Protein AF-A0A352SGY5-F1 (afdb_monomer_lite)

Foldseek 3Di:
DVVVVVVVVVVVVVVVPPPPPPPVPPPQWDKDWDWDCAPNDIDIDIATHPCGVVVNVVVRVVRNVCRQQPPCPDCNHVNNVVVVD

Secondary structure (DSSP, 8-state):
-HHHHHHHHHHHHTTS--------------EEEEEEEETTEEEEEEEESTTHHHHHHHHHHHHHHHHHHH-TT-TTSHHHHHHT-

Radius of gyration: 30.3 Å; chains: 1; bounding box: 63×15×88 Å

Structure (mmCIF, N/CA/C/O backbone):
data_AF-A0A352SGY5-F1
#
_entry.id   AF-A0A352SGY5-F1
#
loop_
_atom_site.group_PDB
_atom_site.id
_atom_site.type_symbol
_atom_site.label_atom_id
_atom_site.label_alt_id
_atom_site.label_comp_id
_atom_site.lab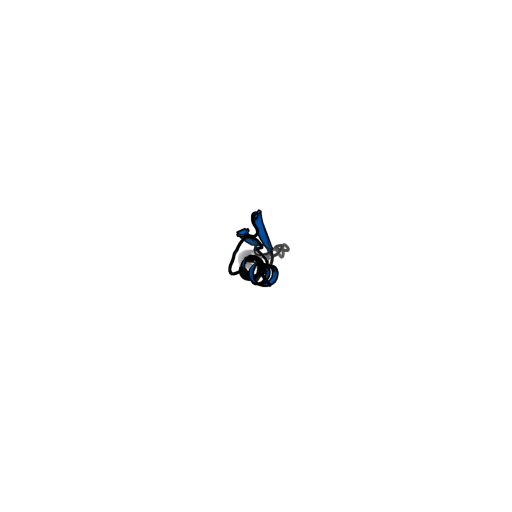el_asym_id
_atom_site.label_entity_id
_atom_site.label_seq_id
_atom_site.pdbx_PDB_ins_code
_atom_site.Cartn_x
_atom_site.Cartn_y
_atom_site.Cartn_z
_atom_site.occupancy
_atom_site.B_iso_or_equiv
_atom_site.auth_seq_id
_atom_site.auth_comp_id
_atom_site.auth_asym_id
_atom_site.auth_atom_id
_atom_site.pdbx_PDB_model_num
ATOM 1 N N . MET A 1 1 ? -47.693 -6.420 62.349 1.00 52.56 1 MET A N 1
ATOM 2 C CA . MET A 1 1 ? -47.973 -7.181 61.110 1.00 52.56 1 MET A CA 1
ATOM 3 C C . MET A 1 1 ? -48.260 -6.268 59.919 1.00 52.56 1 MET A C 1
ATOM 5 O O . MET A 1 1 ? -47.517 -6.324 58.957 1.00 52.56 1 MET A O 1
ATOM 9 N N . LYS A 1 2 ? -49.243 -5.354 59.972 1.00 53.91 2 LYS A N 1
ATOM 10 C CA . LYS A 1 2 ? -49.538 -4.445 58.837 1.00 53.91 2 LYS A CA 1
ATOM 11 C C . LYS A 1 2 ? -48.373 -3.499 58.474 1.00 53.91 2 LYS A C 1
ATOM 13 O O . LYS A 1 2 ? -48.060 -3.330 57.305 1.00 53.91 2 LYS A O 1
ATOM 18 N N . LYS A 1 3 ? -47.676 -2.950 59.480 1.00 56.09 3 LYS A N 1
ATOM 19 C CA . LYS A 1 3 ? -46.518 -2.049 59.291 1.00 56.09 3 LYS A CA 1
ATOM 20 C C . LYS A 1 3 ? -45.257 -2.771 58.786 1.00 56.09 3 LYS A C 1
ATOM 22 O O . LYS A 1 3 ? -44.509 -2.207 58.003 1.00 56.09 3 LYS A O 1
ATOM 27 N N . THR A 1 4 ? -45.053 -4.027 59.190 1.00 62.25 4 THR A N 1
ATOM 28 C CA . THR A 1 4 ? -43.915 -4.855 58.750 1.00 62.25 4 THR A CA 1
ATOM 29 C C . THR A 1 4 ? -44.094 -5.366 57.318 1.00 62.25 4 THR A C 1
ATOM 31 O O . THR A 1 4 ? -43.119 -5.458 56.587 1.00 62.25 4 THR A O 1
ATOM 34 N N . VAL A 1 5 ? -45.336 -5.618 56.885 1.00 67.69 5 VAL A N 1
ATOM 35 C CA .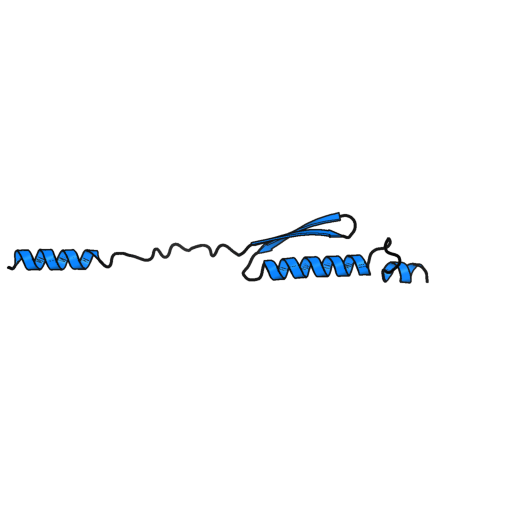 VAL A 1 5 ? -45.656 -5.991 55.492 1.00 67.69 5 VAL A CA 1
ATOM 36 C C . VAL A 1 5 ? -45.433 -4.818 54.528 1.00 67.69 5 VAL A C 1
ATOM 38 O O . VAL A 1 5 ? -44.897 -5.019 53.445 1.00 67.69 5 VAL A O 1
ATOM 41 N N . ILE A 1 6 ? -45.759 -3.586 54.936 1.00 67.62 6 ILE A N 1
ATOM 42 C CA . ILE A 1 6 ? -45.532 -2.374 54.125 1.00 67.62 6 ILE A CA 1
ATOM 43 C C . ILE A 1 6 ? -44.034 -2.094 53.929 1.00 67.62 6 ILE A C 1
ATOM 45 O O . ILE A 1 6 ? -43.613 -1.768 52.822 1.00 67.62 6 ILE A O 1
ATOM 49 N N . PHE A 1 7 ? -43.217 -2.276 54.972 1.00 63.34 7 PHE A N 1
ATOM 50 C CA . PHE A 1 7 ? -41.760 -2.120 54.870 1.00 63.34 7 PHE A CA 1
ATOM 51 C C . PHE A 1 7 ? -41.108 -3.171 53.958 1.00 63.34 7 PHE A C 1
ATOM 53 O O . PHE A 1 7 ? -40.175 -2.849 53.228 1.00 63.34 7 PHE A O 1
ATOM 60 N N . LEU A 1 8 ? -41.624 -4.405 53.951 1.00 69.00 8 LEU A N 1
ATOM 61 C CA . LEU A 1 8 ? -41.131 -5.474 53.078 1.00 69.00 8 LEU A CA 1
ATOM 62 C C . LEU A 1 8 ? -41.500 -5.230 51.603 1.00 69.00 8 LEU A C 1
ATOM 64 O O . LEU A 1 8 ? -40.693 -5.478 50.712 1.00 69.00 8 LEU A O 1
ATOM 68 N N . LEU A 1 9 ? -42.698 -4.692 51.350 1.00 66.75 9 LEU A N 1
ATOM 69 C CA . LEU A 1 9 ? -43.168 -4.363 50.003 1.00 66.75 9 LEU A CA 1
ATOM 70 C C . LEU A 1 9 ? -42.373 -3.195 49.391 1.00 66.75 9 LEU A C 1
ATOM 72 O O . LEU A 1 9 ? -42.039 -3.227 48.212 1.00 66.75 9 LEU A O 1
ATOM 76 N N . LEU A 1 10 ? -42.013 -2.194 50.202 1.00 65.25 10 LEU A N 1
ATOM 77 C CA . LEU A 1 10 ? -41.223 -1.040 49.764 1.00 65.25 10 LEU A CA 1
ATOM 78 C C . LEU A 1 10 ? -39.758 -1.410 49.468 1.00 65.25 10 LEU A C 1
ATOM 80 O O . LEU A 1 10 ? -39.166 -0.875 48.536 1.00 65.25 10 LEU A O 1
ATOM 84 N N . ALA A 1 11 ? -39.196 -2.369 50.210 1.00 63.66 11 ALA A N 1
ATOM 85 C CA . ALA A 1 11 ? -37.854 -2.895 49.961 1.00 63.66 11 ALA A CA 1
ATOM 86 C C . ALA A 1 11 ? -37.766 -3.716 48.658 1.00 63.66 11 ALA A C 1
ATOM 88 O O . ALA A 1 11 ? -36.740 -3.671 47.981 1.00 63.66 11 ALA A O 1
ATOM 89 N N . LEU A 1 12 ? -38.842 -4.414 48.269 1.00 60.47 12 LEU A N 1
ATOM 90 C CA . LEU A 1 12 ? -38.902 -5.144 46.996 1.00 60.47 12 LEU A CA 1
ATOM 91 C C . LEU A 1 12 ? -38.987 -4.214 45.773 1.00 60.47 12 LEU A C 1
ATOM 93 O O . LEU A 1 12 ? -38.443 -4.549 44.724 1.00 60.47 12 LEU A O 1
ATOM 97 N N . LEU A 1 13 ? -39.620 -3.042 45.896 1.00 59.94 13 LEU A N 1
ATOM 98 C CA . LEU A 1 13 ? -39.699 -2.066 44.799 1.00 59.94 13 LEU A CA 1
ATOM 99 C C . LEU A 1 13 ? -38.364 -1.356 44.508 1.00 59.94 13 LEU A C 1
ATOM 101 O O . LEU A 1 13 ? -38.179 -0.850 43.403 1.00 59.94 13 LEU A O 1
ATOM 105 N N . CYS A 1 14 ? -37.414 -1.357 45.447 1.00 60.06 14 CYS A N 1
ATOM 106 C CA . CYS A 1 14 ? -36.089 -0.756 45.254 1.00 60.06 14 CYS A CA 1
ATOM 107 C C . CYS A 1 14 ? -35.111 -1.631 44.442 1.00 60.06 14 CYS A C 1
ATOM 109 O O . CYS A 1 14 ? -34.028 -1.161 44.103 1.00 60.06 14 CYS A O 1
ATOM 111 N N . LEU A 1 15 ? -35.464 -2.881 44.112 1.00 57.75 15 LEU A N 1
ATOM 112 C CA . LEU A 1 15 ? -34.571 -3.831 43.423 1.00 57.75 15 LEU A CA 1
ATOM 113 C C . LEU A 1 15 ? -34.760 -3.892 41.895 1.00 57.75 15 LEU A C 1
ATOM 115 O O . LEU A 1 15 ? -33.969 -4.539 41.217 1.00 57.75 15 LEU A O 1
ATOM 119 N N . CYS A 1 16 ? -35.740 -3.181 41.327 1.00 57.59 16 CYS A N 1
ATOM 120 C CA . CYS A 1 16 ? -35.952 -3.103 39.869 1.00 57.59 16 CYS A CA 1
ATOM 121 C C . CYS A 1 16 ? -35.334 -1.845 39.227 1.00 57.59 16 CYS A C 1
ATOM 123 O O . CYS A 1 16 ? -35.662 -1.486 38.099 1.00 57.59 16 CYS A O 1
ATOM 125 N N . GLY A 1 17 ? -34.445 -1.160 39.948 1.00 55.25 17 GLY A N 1
ATOM 126 C CA . GLY A 1 17 ? -33.860 0.122 39.560 1.00 55.25 17 GLY A CA 1
ATOM 127 C C . GLY A 1 17 ? -32.493 0.057 38.877 1.00 55.25 17 GLY A C 1
ATOM 128 O O . GLY A 1 17 ? -31.772 1.045 38.933 1.00 55.25 17 GLY A O 1
ATOM 129 N N . CYS A 1 18 ? -32.104 -1.047 38.233 1.00 58.16 18 CYS A N 1
ATOM 130 C CA . CYS A 1 18 ? -31.057 -0.994 37.204 1.00 58.16 18 CYS A CA 1
ATOM 131 C C . CYS A 1 18 ? -31.733 -0.694 35.867 1.00 58.16 18 CYS A C 1
ATOM 133 O O . CYS A 1 18 ? -31.899 -1.564 35.018 1.00 58.16 18 CYS A O 1
ATOM 135 N N . GLY A 1 19 ? -32.166 0.559 35.712 1.00 53.25 19 GLY A N 1
ATOM 136 C CA . GLY A 1 19 ? -32.443 1.105 34.395 1.00 53.25 19 GLY A CA 1
ATOM 137 C C . GLY A 1 19 ? -31.150 1.036 33.600 1.00 53.25 19 GLY A C 1
ATOM 138 O O . GLY A 1 19 ? -30.190 1.742 33.906 1.00 53.25 19 GLY A O 1
ATOM 139 N N . GLU A 1 20 ? -31.112 0.146 32.616 1.00 51.91 20 GLU A N 1
ATOM 140 C CA . GLU A 1 20 ? -30.130 0.185 31.550 1.00 51.91 20 GLU A CA 1
ATOM 141 C C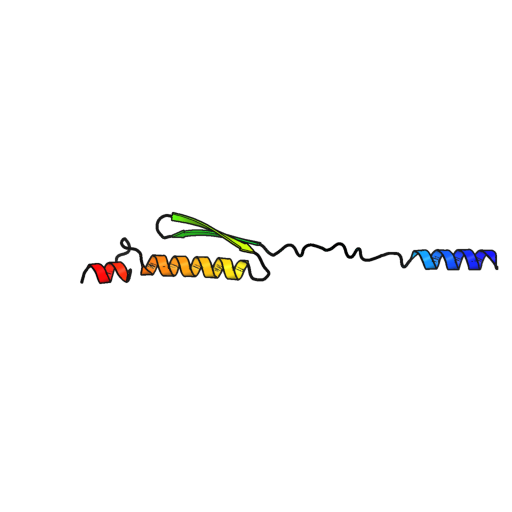 . GLU A 1 20 ? -30.247 1.581 30.941 1.00 51.91 20 GLU A C 1
ATOM 143 O O . GLU A 1 20 ? -31.228 1.906 30.271 1.00 51.91 20 GLU A O 1
ATOM 148 N N . GLN A 1 21 ? -29.303 2.463 31.287 1.00 51.19 21 GLN A N 1
ATOM 149 C CA . GLN A 1 21 ? -29.155 3.729 30.599 1.00 51.19 21 GLN A CA 1
ATOM 150 C C . GLN A 1 21 ? -28.929 3.353 29.141 1.00 51.19 21 GLN A C 1
ATOM 152 O O . GLN A 1 21 ? -27.813 3.027 28.736 1.00 51.19 21 GLN A O 1
ATOM 157 N N . SER A 1 22 ? -29.989 3.445 28.343 1.00 50.00 22 SER A N 1
ATOM 158 C CA . SER A 1 22 ? -29.927 3.617 26.902 1.00 50.00 22 SER A CA 1
ATOM 159 C C . SER A 1 22 ? -29.321 4.994 26.610 1.00 50.00 22 SER A C 1
ATOM 161 O O . SER A 1 22 ? -29.892 5.817 25.898 1.00 50.00 22 SER A O 1
ATOM 163 N N . GLY A 1 23 ? -28.164 5.282 27.211 1.00 45.66 23 GLY A N 1
ATOM 164 C CA . GLY A 1 23 ? -27.210 6.184 26.628 1.00 45.66 23 GLY A CA 1
ATOM 165 C C . GLY A 1 23 ? -26.900 5.561 25.286 1.00 45.66 23 GLY A C 1
ATOM 166 O O . GLY A 1 23 ? -26.511 4.394 25.211 1.00 45.66 23 GLY A O 1
ATOM 167 N N . GLN A 1 24 ? -27.165 6.313 24.230 1.00 49.53 24 GLN A N 1
ATOM 168 C CA . GLN A 1 24 ? -26.610 6.053 22.921 1.00 49.53 24 GLN A CA 1
ATOM 169 C C . GLN A 1 24 ? -25.098 5.901 23.121 1.00 49.53 24 GLN A C 1
ATOM 171 O O . GLN A 1 24 ? -24.360 6.879 23.134 1.00 49.53 24 GLN A O 1
ATOM 176 N N . LYS A 1 25 ? -24.626 4.673 23.365 1.00 51.50 25 LYS A N 1
ATOM 177 C CA . LYS A 1 25 ? -23.234 4.330 23.142 1.00 51.50 25 LYS A CA 1
ATOM 178 C C . LYS A 1 25 ? -23.094 4.556 21.654 1.00 51.50 25 LYS A C 1
ATOM 180 O O . LYS A 1 25 ? -23.558 3.724 20.873 1.00 51.50 25 LYS A O 1
ATOM 185 N N . GLU A 1 26 ? -22.541 5.702 21.263 1.00 58.31 26 GLU A N 1
ATOM 186 C CA . GLU A 1 26 ? -21.914 5.818 19.959 1.00 58.31 26 GLU A CA 1
ATOM 187 C C . GLU A 1 26 ? -21.098 4.538 19.814 1.00 58.31 26 GLU A C 1
ATOM 189 O O . GLU A 1 26 ? -20.190 4.283 20.610 1.00 58.31 26 GLU A O 1
ATOM 194 N N . LYS A 1 27 ? -21.527 3.637 18.921 1.00 61.75 27 LYS A N 1
ATOM 195 C CA . LYS A 1 27 ? -20.779 2.418 18.636 1.00 61.75 27 LYS A CA 1
ATOM 196 C C . LYS A 1 27 ? -19.427 2.921 18.171 1.00 61.75 27 LYS A C 1
ATOM 198 O O . LYS A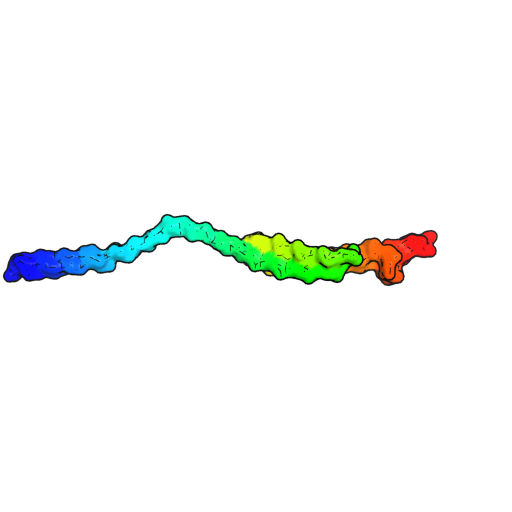 1 27 ? -19.321 3.381 17.037 1.00 61.75 27 LYS A O 1
ATOM 203 N N . GLN A 1 28 ? -18.438 2.901 19.061 1.00 65.31 28 GLN A N 1
ATOM 204 C CA . GLN A 1 28 ? -17.107 3.378 18.750 1.00 65.31 28 GLN A CA 1
ATOM 205 C C . GLN A 1 28 ? -16.628 2.528 17.582 1.00 65.31 28 GLN A C 1
ATOM 207 O O . GLN A 1 28 ? -16.420 1.318 17.704 1.00 65.31 28 GLN A O 1
ATOM 212 N N . SER A 1 29 ? -16.617 3.150 16.407 1.00 81.50 29 SER A N 1
ATOM 213 C CA . SER A 1 29 ? -16.352 2.465 15.158 1.00 81.50 29 SER A CA 1
ATOM 214 C C . SER A 1 29 ? -14.948 1.886 15.251 1.00 81.50 29 SER A C 1
ATOM 216 O O . SER A 1 29 ? -14.011 2.623 15.570 1.00 81.50 29 SER A O 1
ATOM 218 N N . LYS A 1 30 ? -14.797 0.569 15.044 1.00 93.75 30 LYS A N 1
ATOM 219 C CA . LYS A 1 30 ? -13.473 -0.067 15.109 1.00 93.75 30 LYS A CA 1
ATOM 220 C C . LYS A 1 30 ? -12.535 0.692 14.170 1.00 93.75 30 LYS A C 1
ATOM 222 O O . LYS A 1 30 ? -12.912 0.964 13.035 1.00 93.75 30 LYS A O 1
ATOM 227 N N . LYS A 1 31 ? -11.350 1.049 14.657 1.00 96.69 31 LYS A N 1
ATOM 228 C CA . LYS A 1 31 ? -10.327 1.791 13.915 1.00 96.69 31 LYS A CA 1
ATOM 229 C C . LYS A 1 31 ? -9.143 0.870 13.649 1.00 96.69 31 LYS A C 1
ATOM 231 O O . LYS A 1 31 ? -8.735 0.145 14.551 1.00 96.69 31 LYS A O 1
ATOM 236 N N . ALA A 1 32 ? -8.583 0.943 12.449 1.00 98.25 32 ALA A N 1
ATOM 237 C CA . ALA A 1 32 ? -7.304 0.329 12.114 1.00 98.25 32 ALA A CA 1
ATOM 238 C C . ALA A 1 32 ? -6.427 1.345 11.385 1.00 98.25 32 ALA A C 1
ATOM 240 O O . ALA A 1 32 ? -6.917 2.070 10.514 1.00 98.25 32 ALA A O 1
ATOM 241 N N . THR A 1 33 ? -5.145 1.383 11.738 1.00 98.38 33 THR A N 1
ATOM 242 C CA . THR A 1 33 ? -4.139 2.227 11.091 1.00 98.38 33 THR A CA 1
ATOM 243 C C . THR A 1 33 ? -2.980 1.347 10.640 1.00 98.38 33 THR A C 1
ATOM 245 O O . THR A 1 33 ? -2.498 0.528 11.419 1.00 98.38 33 THR A O 1
ATOM 248 N N . LYS A 1 34 ? -2.557 1.499 9.384 1.00 98.62 34 LYS A N 1
ATOM 249 C CA . LYS A 1 34 ? -1.362 0.860 8.826 1.00 98.62 34 LYS A CA 1
ATOM 250 C C . LYS A 1 34 ? -0.484 1.903 8.163 1.00 98.62 34 LYS A C 1
ATOM 252 O O . LYS A 1 34 ? -0.982 2.881 7.611 1.00 98.62 34 LYS A O 1
ATOM 257 N N . GLU A 1 35 ? 0.808 1.660 8.216 1.00 98.62 35 GLU A N 1
ATOM 258 C CA . GLU A 1 35 ? 1.830 2.473 7.577 1.00 98.62 35 GLU A CA 1
ATOM 259 C C . GLU A 1 35 ? 2.472 1.627 6.482 1.00 98.62 35 GLU A C 1
ATOM 261 O O . GLU A 1 35 ? 2.681 0.428 6.671 1.00 98.62 35 GLU A O 1
ATOM 266 N N . VAL A 1 36 ? 2.734 2.229 5.327 1.00 98.50 36 VAL A N 1
ATOM 267 C CA . VAL A 1 36 ? 3.366 1.558 4.190 1.00 98.50 36 VAL A CA 1
ATOM 268 C C . VAL A 1 36 ? 4.328 2.523 3.512 1.00 98.50 36 VAL A C 1
ATOM 270 O O . VAL A 1 36 ? 4.001 3.692 3.303 1.00 98.50 36 VAL A O 1
ATOM 273 N N . PHE A 1 37 ? 5.517 2.023 3.185 1.00 98.06 37 PHE A N 1
ATOM 274 C CA . PHE A 1 37 ? 6.441 2.690 2.281 1.00 98.06 37 PHE A CA 1
ATOM 275 C C . PHE A 1 37 ? 6.388 1.968 0.938 1.00 98.06 37 PHE A C 1
ATOM 277 O O . PHE A 1 37 ? 6.774 0.806 0.841 1.00 98.06 37 PHE A O 1
ATOM 284 N N . ALA A 1 38 ? 5.846 2.642 -0.065 1.00 97.44 38 ALA A N 1
ATOM 285 C CA . ALA A 1 38 ? 5.692 2.151 -1.428 1.00 97.44 38 ALA A CA 1
ATOM 286 C C . ALA A 1 38 ? 5.585 3.369 -2.345 1.00 97.44 38 ALA A C 1
ATOM 288 O O . ALA A 1 38 ? 5.197 4.443 -1.879 1.00 97.44 38 ALA A O 1
ATOM 289 N N . MET A 1 39 ? 5.895 3.222 -3.633 1.00 95.62 39 MET A N 1
ATOM 290 C CA . MET A 1 39 ? 5.833 4.325 -4.599 1.00 95.62 39 MET A CA 1
ATOM 291 C C . MET A 1 39 ? 6.703 5.527 -4.175 1.00 95.62 39 MET A C 1
ATOM 293 O O . MET A 1 39 ? 6.281 6.676 -4.300 1.00 95.62 39 MET A O 1
ATOM 297 N N . ASP A 1 40 ? 7.879 5.254 -3.592 1.00 96.19 40 ASP A N 1
ATOM 298 C CA . ASP A 1 40 ? 8.835 6.240 -3.052 1.00 96.19 40 ASP A CA 1
ATOM 299 C C . ASP A 1 40 ? 8.246 7.239 -2.045 1.00 96.19 40 ASP A C 1
ATOM 301 O O . ASP A 1 40 ? 8.754 8.345 -1.845 1.00 96.19 40 ASP A O 1
ATOM 305 N N . THR A 1 41 ? 7.163 6.855 -1.375 1.00 97.94 41 THR A N 1
ATOM 306 C CA . THR A 1 41 ? 6.489 7.696 -0.396 1.00 97.94 41 THR A CA 1
ATOM 307 C C . THR A 1 41 ? 6.096 6.903 0.838 1.00 97.94 41 THR A C 1
ATOM 309 O O . THR A 1 41 ? 5.909 5.686 0.808 1.00 97.94 41 THR A O 1
ATOM 312 N N . TYR A 1 42 ? 5.966 7.614 1.952 1.00 98.25 42 TYR A N 1
ATOM 313 C CA . TYR A 1 42 ? 5.460 7.060 3.195 1.00 98.25 42 TYR A CA 1
ATOM 314 C C . TYR A 1 42 ? 3.988 7.431 3.357 1.00 98.25 42 TYR A C 1
ATOM 316 O O . TYR A 1 42 ? 3.625 8.609 3.359 1.00 98.25 42 TYR A O 1
ATOM 324 N N . MET A 1 43 ? 3.133 6.423 3.506 1.00 98.62 43 MET A N 1
ATOM 325 C CA . MET A 1 43 ? 1.687 6.590 3.597 1.00 98.62 43 MET A CA 1
ATOM 326 C C . MET A 1 43 ? 1.143 6.002 4.895 1.00 98.62 43 MET A C 1
ATOM 328 O O . MET A 1 43 ? 1.522 4.909 5.312 1.00 98.62 43 MET A O 1
ATOM 332 N N . THR A 1 44 ? 0.177 6.700 5.495 1.00 98.69 44 THR A N 1
ATOM 333 C CA . THR A 1 44 ? -0.595 6.218 6.645 1.00 98.69 44 THR A CA 1
ATOM 334 C C . THR A 1 44 ? -2.050 6.030 6.236 1.00 98.69 44 THR A C 1
ATOM 336 O O . THR A 1 44 ? -2.754 6.989 5.922 1.00 98.69 44 THR A O 1
ATOM 339 N N . ILE A 1 45 ? -2.533 4.792 6.281 1.00 98.31 45 ILE A N 1
ATOM 340 C CA . ILE A 1 45 ? -3.916 4.440 5.964 1.00 98.31 45 ILE A CA 1
ATOM 341 C C . ILE A 1 45 ? -4.676 4.240 7.263 1.00 98.31 45 ILE A C 1
ATOM 343 O O . ILE A 1 45 ? -4.354 3.354 8.050 1.00 98.31 45 ILE A O 1
ATOM 347 N N . THR A 1 46 ? -5.718 5.041 7.473 1.00 98.38 46 THR A N 1
ATOM 348 C CA . THR A 1 46 ? -6.642 4.873 8.597 1.00 98.38 46 THR A CA 1
ATOM 349 C C . THR A 1 46 ? -8.022 4.501 8.079 1.00 98.38 46 THR A C 1
ATOM 351 O O . THR A 1 46 ? -8.574 5.166 7.209 1.00 98.38 46 THR A O 1
ATOM 354 N N . THR A 1 47 ? -8.595 3.443 8.640 1.00 97.88 47 THR A N 1
ATOM 355 C CA . THR A 1 47 ? -9.931 2.952 8.295 1.00 97.88 47 THR A CA 1
ATOM 356 C C . THR A 1 47 ? -10.794 2.832 9.542 1.00 97.88 47 THR A C 1
ATOM 358 O O . THR A 1 47 ? -10.290 2.665 10.657 1.00 97.88 47 THR A O 1
ATOM 361 N N . TYR A 1 48 ? -12.106 2.913 9.338 1.00 96.94 48 TYR A N 1
ATOM 362 C CA . TYR A 1 48 ? -13.113 2.845 10.388 1.00 96.94 48 TYR A CA 1
ATOM 363 C C . TYR A 1 48 ? -14.219 1.864 9.990 1.00 96.94 48 TYR A C 1
ATOM 365 O O . TYR A 1 48 ? -14.522 1.697 8.809 1.00 96.94 48 TYR A O 1
ATOM 373 N N . GLY A 1 49 ? -14.846 1.235 10.975 1.00 95.56 49 GLY A N 1
ATOM 374 C CA . GLY A 1 49 ? -15.981 0.332 10.805 1.00 95.56 49 GLY A CA 1
ATOM 375 C C . GLY A 1 49 ? -15.641 -1.098 11.193 1.00 95.56 49 GLY A C 1
ATOM 376 O O . GLY A 1 49 ? -14.493 -1.446 11.449 1.00 95.56 49 GLY A O 1
ATOM 377 N N . GLU A 1 50 ? -16.645 -1.972 11.215 1.00 95.31 50 GLU A N 1
ATOM 378 C CA . GLU A 1 50 ? -16.493 -3.357 11.690 1.00 95.31 50 GLU A CA 1
ATOM 379 C C . GLU A 1 50 ? -15.399 -4.151 10.955 1.00 95.31 50 GLU A C 1
ATOM 381 O O . GLU A 1 50 ? -14.819 -5.073 11.529 1.00 95.31 50 GLU A O 1
ATOM 386 N N . LYS A 1 51 ? -15.090 -3.757 9.712 1.00 96.62 51 LYS A N 1
ATOM 387 C CA . LYS A 1 51 ? -14.079 -4.358 8.832 1.00 96.62 51 LYS A CA 1
ATOM 388 C C . LYS A 1 51 ? -12.805 -3.513 8.676 1.00 96.62 51 LYS A C 1
ATOM 390 O O . LYS A 1 51 ? -12.068 -3.751 7.725 1.00 96.62 51 LYS A O 1
ATOM 395 N N . ALA A 1 52 ? -12.543 -2.549 9.563 1.00 97.88 52 ALA A N 1
ATOM 396 C CA . ALA A 1 52 ? -11.405 -1.630 9.452 1.00 97.88 52 ALA A CA 1
ATOM 397 C C . ALA A 1 52 ? -10.073 -2.354 9.177 1.00 97.88 52 ALA A C 1
ATOM 399 O O . ALA A 1 52 ? -9.432 -2.098 8.166 1.00 97.88 52 ALA A O 1
ATOM 400 N N . GLU A 1 53 ? -9.708 -3.355 9.983 1.00 98.31 53 GLU A N 1
ATOM 401 C CA . GLU A 1 53 ? -8.443 -4.089 9.799 1.00 98.31 53 GLU A CA 1
ATOM 402 C C . GLU A 1 53 ? -8.332 -4.747 8.413 1.00 98.31 53 GLU A C 1
ATOM 404 O O . GLU A 1 53 ? -7.305 -4.649 7.737 1.00 98.31 53 GLU A O 1
ATOM 409 N N . ALA A 1 54 ? -9.419 -5.372 7.950 1.00 98.44 54 ALA A N 1
ATOM 410 C CA . ALA A 1 54 ? -9.468 -6.010 6.639 1.00 98.44 54 ALA A CA 1
ATOM 411 C C . ALA A 1 54 ? -9.389 -4.980 5.501 1.00 98.44 54 ALA A C 1
ATOM 413 O O . ALA A 1 54 ? -8.736 -5.233 4.492 1.00 98.44 54 ALA A O 1
ATOM 414 N N . ALA A 1 55 ? -10.032 -3.820 5.662 1.00 98.56 55 ALA A N 1
ATOM 415 C CA . ALA A 1 55 ? -9.971 -2.726 4.700 1.00 98.56 55 ALA A CA 1
ATOM 416 C C . ALA A 1 55 ? -8.561 -2.122 4.625 1.00 98.56 55 ALA A C 1
ATOM 418 O O . ALA A 1 55 ? -8.024 -1.996 3.529 1.00 98.56 55 ALA A O 1
ATOM 419 N N . ALA A 1 56 ? -7.937 -1.826 5.769 1.00 98.62 56 ALA A N 1
ATOM 420 C CA . ALA A 1 56 ? -6.567 -1.321 5.825 1.00 98.62 56 ALA A CA 1
ATOM 421 C C . ALA A 1 56 ? -5.577 -2.315 5.198 1.00 98.62 56 ALA A C 1
ATOM 423 O O . ALA A 1 56 ? -4.714 -1.915 4.428 1.00 98.62 56 ALA A O 1
ATOM 424 N N . THR A 1 57 ? -5.735 -3.615 5.472 1.00 98.69 57 THR A N 1
ATOM 425 C CA . THR A 1 57 ? -4.886 -4.670 4.889 1.00 98.69 57 THR A CA 1
ATOM 426 C C . THR A 1 57 ? -5.028 -4.729 3.371 1.00 98.69 57 THR A C 1
ATOM 428 O O . THR A 1 57 ? -4.028 -4.698 2.664 1.00 98.69 57 THR A O 1
ATOM 431 N N . LYS A 1 58 ? -6.264 -4.755 2.854 1.00 98.81 58 LYS A N 1
ATOM 432 C CA . LYS A 1 58 ? -6.509 -4.776 1.405 1.00 98.81 58 LYS A CA 1
ATOM 433 C C . LYS A 1 58 ? -5.983 -3.527 0.703 1.00 98.81 58 LYS A C 1
ATOM 435 O O . LYS A 1 58 ? -5.486 -3.642 -0.409 1.00 98.81 58 LYS A O 1
ATOM 440 N N . ALA A 1 59 ? -6.089 -2.362 1.343 1.00 98.75 59 ALA A N 1
ATOM 441 C CA . ALA A 1 59 ? -5.545 -1.123 0.802 1.00 98.75 59 ALA A CA 1
ATOM 442 C C . ALA A 1 59 ? -4.017 -1.189 0.671 1.00 98.75 59 ALA A C 1
ATOM 444 O O . ALA A 1 59 ? -3.498 -0.867 -0.390 1.00 98.75 59 ALA A O 1
ATOM 445 N N . VAL A 1 60 ? -3.312 -1.666 1.706 1.00 98.81 60 VAL A N 1
ATOM 446 C CA . VAL A 1 60 ? -1.852 -1.864 1.650 1.00 98.81 60 VAL A CA 1
ATOM 447 C C . VAL A 1 60 ? -1.474 -2.841 0.535 1.00 98.81 60 VAL A C 1
ATOM 449 O O . VAL A 1 60 ? -0.648 -2.498 -0.302 1.00 98.81 60 VAL A O 1
ATOM 452 N N . SER A 1 61 ? -2.126 -4.005 0.455 1.00 98.75 61 SER A N 1
ATOM 453 C CA . SER A 1 61 ? -1.817 -4.991 -0.590 1.00 98.75 61 SER A CA 1
ATOM 454 C C . SER A 1 61 ? -2.055 -4.462 -2.005 1.00 98.75 61 SER A C 1
ATOM 456 O O . SER A 1 61 ? -1.298 -4.784 -2.916 1.00 98.75 61 SER A O 1
ATOM 458 N N . GLU A 1 62 ? -3.094 -3.649 -2.212 1.00 98.75 62 GLU A N 1
ATOM 459 C CA . GLU A 1 62 ? -3.343 -3.051 -3.525 1.00 98.75 62 GLU A CA 1
ATOM 460 C C . GLU A 1 62 ? -2.312 -1.970 -3.868 1.00 98.75 62 GLU A C 1
ATOM 462 O O . GLU A 1 62 ? -1.867 -1.900 -5.009 1.00 98.75 62 GLU A O 1
ATOM 467 N N . ILE A 1 63 ? -1.877 -1.174 -2.887 1.00 98.75 63 ILE A N 1
ATOM 468 C CA . ILE A 1 63 ? -0.784 -0.210 -3.065 1.00 98.75 63 ILE A CA 1
ATOM 469 C C . ILE A 1 63 ? 0.507 -0.928 -3.475 1.00 98.75 63 ILE A C 1
ATOM 471 O O . ILE A 1 63 ? 1.143 -0.518 -4.438 1.00 98.75 63 ILE A O 1
ATOM 475 N N . GLU A 1 64 ? 0.872 -2.023 -2.808 1.00 98.25 64 GLU A N 1
ATOM 476 C CA . GLU A 1 64 ? 2.060 -2.817 -3.156 1.00 98.25 64 GLU A CA 1
ATOM 477 C C . GLU A 1 64 ? 1.944 -3.439 -4.555 1.00 98.25 64 GLU A C 1
ATOM 479 O O . GLU A 1 64 ? 2.906 -3.445 -5.326 1.00 98.25 64 GLU A O 1
ATOM 484 N N . ARG A 1 65 ? 0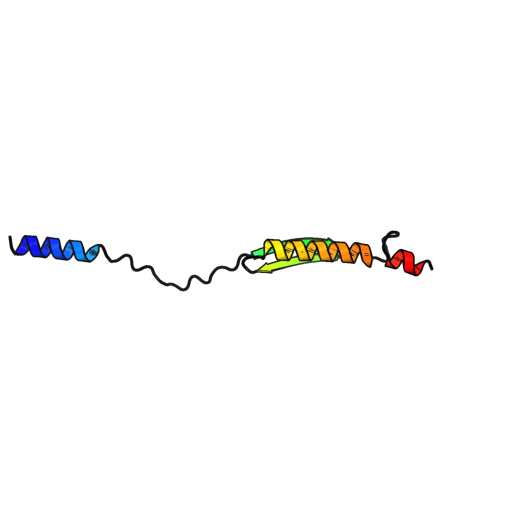.752 -3.930 -4.924 1.00 98.50 65 ARG A N 1
ATOM 485 C CA . ARG A 1 65 ? 0.489 -4.444 -6.275 1.00 98.50 65 ARG A CA 1
ATOM 486 C C . ARG A 1 65 ? 0.690 -3.355 -7.329 1.00 98.50 65 ARG A C 1
ATOM 488 O O . ARG A 1 65 ? 1.305 -3.621 -8.358 1.00 98.50 65 ARG A O 1
ATOM 495 N N . LEU A 1 66 ? 0.176 -2.150 -7.083 1.00 98.25 66 LEU A N 1
ATOM 496 C CA . LEU A 1 66 ? 0.336 -1.004 -7.979 1.00 98.25 66 LEU A CA 1
ATOM 497 C C . LEU A 1 66 ? 1.791 -0.538 -8.053 1.00 98.25 66 LEU A C 1
ATOM 499 O O . LEU A 1 66 ? 2.269 -0.258 -9.144 1.00 98.25 66 LEU A O 1
ATOM 503 N N . ASP A 1 67 ? 2.506 -0.515 -6.932 1.00 97.81 67 ASP A N 1
ATOM 504 C CA . ASP A 1 67 ? 3.927 -0.167 -6.885 1.00 97.81 67 ASP A CA 1
ATOM 505 C C . ASP A 1 67 ? 4.788 -1.147 -7.696 1.00 97.81 67 ASP A C 1
ATOM 507 O O . ASP A 1 67 ? 5.713 -0.748 -8.395 1.00 97.81 67 ASP A O 1
ATOM 511 N N . ASN A 1 68 ? 4.477 -2.443 -7.659 1.00 96.56 68 ASN A N 1
ATOM 512 C CA . ASN A 1 68 ? 5.159 -3.432 -8.499 1.00 96.56 68 ASN A CA 1
ATOM 513 C C . ASN A 1 68 ? 4.766 -3.327 -9.976 1.00 96.56 68 ASN A C 1
ATOM 515 O O . ASN A 1 68 ? 5.589 -3.581 -10.844 1.00 96.56 68 ASN A O 1
ATOM 519 N N . LEU A 1 69 ? 3.520 -2.953 -10.267 1.00 97.75 69 LEU A N 1
ATOM 520 C CA . LEU A 1 69 ? 3.021 -2.851 -11.635 1.00 97.75 69 LEU A CA 1
ATOM 521 C C . LEU A 1 69 ? 3.543 -1.599 -12.354 1.00 97.75 69 LEU A C 1
ATOM 523 O O . LEU A 1 69 ? 3.867 -1.657 -13.537 1.00 97.75 69 LEU A O 1
ATOM 527 N N . LEU A 1 70 ? 3.567 -0.466 -11.651 1.00 97.38 70 LEU A N 1
ATOM 528 C CA . LEU A 1 70 ? 3.689 0.865 -12.248 1.00 97.38 70 LEU A CA 1
ATOM 529 C C . LEU A 1 70 ? 5.057 1.525 -12.048 1.00 97.38 70 LEU A C 1
ATOM 531 O O . LEU A 1 70 ? 5.286 2.599 -12.603 1.00 97.38 70 LEU A O 1
ATOM 535 N N . SER A 1 71 ? 5.947 0.943 -11.239 1.00 97.19 71 SER A N 1
ATOM 536 C CA . SER A 1 71 ? 7.225 1.579 -10.909 1.00 97.19 71 SER A CA 1
ATOM 537 C C . SER A 1 71 ? 8.168 1.639 -12.108 1.00 97.19 71 SER A C 1
ATOM 539 O O . SER A 1 71 ? 8.673 0.624 -12.555 1.00 97.19 71 SER A O 1
ATOM 541 N N . THR A 1 72 ? 8.532 2.837 -12.557 1.00 94.94 72 THR A N 1
ATOM 542 C CA . THR A 1 72 ? 9.568 3.016 -13.590 1.00 94.94 72 THR A CA 1
ATOM 543 C C . THR A 1 72 ? 10.988 2.722 -13.092 1.00 94.94 72 THR A C 1
ATOM 545 O O . THR A 1 72 ? 11.924 2.805 -13.877 1.00 94.94 72 THR A O 1
ATOM 548 N N . GLY A 1 73 ? 11.167 2.468 -11.791 1.00 92.19 73 GLY A N 1
ATOM 549 C CA . GLY A 1 73 ? 12.460 2.171 -11.167 1.00 92.19 73 GLY A CA 1
ATOM 550 C C . GLY A 1 73 ? 12.652 0.700 -10.791 1.00 92.19 73 GLY A C 1
ATOM 551 O O . GLY A 1 73 ? 13.696 0.360 -10.243 1.00 92.19 73 GLY A O 1
ATOM 552 N N . LYS A 1 74 ? 11.650 -0.155 -11.036 1.00 95.06 74 LYS A N 1
ATOM 553 C CA . LYS A 1 74 ? 11.756 -1.611 -10.893 1.00 95.06 74 LYS A CA 1
ATOM 554 C C . LYS A 1 74 ? 11.798 -2.232 -12.278 1.00 95.06 74 LYS A C 1
ATOM 556 O O . LYS A 1 74 ? 10.799 -2.155 -12.996 1.00 95.06 74 LYS A O 1
ATOM 561 N N . ASP A 1 75 ? 12.917 -2.865 -12.604 1.00 94.25 75 ASP A N 1
ATOM 562 C CA . ASP A 1 75 ? 13.170 -3.474 -13.914 1.00 94.25 75 ASP A CA 1
ATOM 563 C C . ASP A 1 75 ? 12.122 -4.550 -14.252 1.00 94.25 75 ASP A C 1
ATOM 565 O O . ASP A 1 75 ? 11.740 -4.718 -15.406 1.00 94.25 75 ASP A O 1
ATOM 569 N N . GLU A 1 76 ? 11.587 -5.239 -13.240 1.00 94.31 76 GLU A N 1
ATOM 570 C CA . GLU A 1 76 ? 10.562 -6.274 -13.411 1.00 94.31 76 GLU A CA 1
ATOM 571 C C . GLU A 1 76 ? 9.123 -5.738 -13.451 1.00 94.31 76 GLU A C 1
ATOM 573 O O . GLU A 1 76 ? 8.179 -6.525 -13.543 1.00 94.31 76 GLU A O 1
ATOM 578 N N . SER A 1 77 ? 8.915 -4.425 -13.336 1.00 97.00 77 SER A N 1
ATOM 579 C CA . SER A 1 77 ? 7.570 -3.866 -13.466 1.00 97.00 77 SER A CA 1
ATOM 580 C C . SER A 1 77 ? 7.074 -3.953 -14.908 1.00 97.00 77 SER A C 1
ATOM 582 O O . SER A 1 77 ? 7.836 -3.815 -15.867 1.00 97.00 77 SER A O 1
ATOM 584 N N . GLU A 1 78 ? 5.760 -4.091 -15.076 1.00 96.31 78 GLU A N 1
ATOM 585 C CA . GLU A 1 78 ? 5.153 -4.096 -16.413 1.00 96.31 78 GLU A CA 1
ATOM 586 C C . GLU A 1 78 ? 5.430 -2.783 -17.166 1.00 96.31 78 GLU A C 1
ATOM 588 O O . GLU A 1 78 ? 5.599 -2.791 -18.384 1.00 96.31 78 GLU A O 1
ATOM 593 N N . ILE A 1 79 ? 5.509 -1.649 -16.455 1.00 96.56 79 ILE A N 1
ATOM 594 C CA . ILE A 1 79 ? 5.840 -0.355 -17.067 1.00 96.56 79 ILE A CA 1
ATOM 595 C C . ILE A 1 79 ? 7.306 -0.283 -17.509 1.00 96.56 79 ILE A C 1
ATOM 597 O O . ILE A 1 79 ? 7.566 0.244 -18.589 1.00 96.56 79 ILE A O 1
ATOM 601 N N . ALA A 1 80 ? 8.257 -0.797 -16.725 1.00 96.12 80 ALA A N 1
ATOM 602 C CA . ALA A 1 80 ? 9.664 -0.826 -17.130 1.00 96.12 80 ALA A CA 1
ATOM 603 C C . ALA A 1 80 ? 9.850 -1.683 -18.385 1.00 96.12 80 ALA A C 1
ATOM 605 O O . ALA A 1 80 ? 10.407 -1.201 -19.369 1.00 96.12 80 ALA A O 1
ATOM 606 N N . ILE A 1 81 ? 9.263 -2.884 -18.398 1.00 95.50 81 ILE A N 1
ATOM 607 C CA . ILE A 1 81 ? 9.279 -3.779 -19.562 1.00 95.50 81 ILE A CA 1
ATOM 608 C C . ILE A 1 81 ? 8.669 -3.087 -20.786 1.00 95.50 81 ILE A C 1
ATOM 610 O O . ILE A 1 81 ? 9.239 -3.135 -21.873 1.00 95.50 81 ILE A O 1
ATOM 614 N N . LEU A 1 82 ? 7.519 -2.421 -20.636 1.00 96.38 82 LEU A N 1
ATOM 615 C CA . LEU A 1 82 ? 6.880 -1.708 -21.742 1.00 96.38 82 LEU A CA 1
ATOM 616 C C . LEU A 1 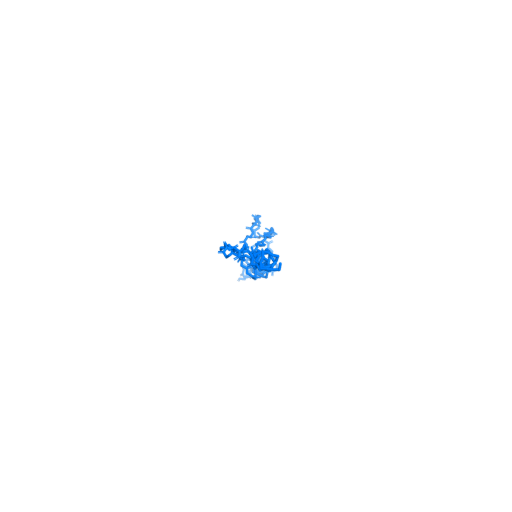82 ? 7.771 -0.598 -22.320 1.00 96.38 82 LEU A C 1
ATOM 618 O O . LEU A 1 82 ? 7.792 -0.426 -23.532 1.00 96.38 82 LEU A O 1
ATOM 622 N N . ASN A 1 83 ? 8.491 0.144 -21.479 1.00 95.06 83 ASN A N 1
ATOM 623 C CA . ASN A 1 83 ? 9.308 1.279 -21.916 1.00 95.06 83 ASN A CA 1
ATOM 624 C C . ASN A 1 83 ? 10.573 0.875 -22.689 1.00 95.06 83 ASN A C 1
ATOM 626 O O . ASN A 1 83 ? 11.159 1.719 -23.367 1.00 95.06 83 ASN A O 1
ATOM 630 N N . GLU A 1 84 ? 11.009 -0.378 -22.573 1.00 93.38 84 GLU A N 1
ATOM 631 C CA . GLU A 1 84 ? 12.166 -0.914 -23.299 1.00 93.38 84 GLU A CA 1
ATOM 632 C C . GLU A 1 84 ? 11.813 -1.492 -24.683 1.00 93.38 84 GLU A C 1
ATOM 634 O O . GLU A 1 84 ? 12.711 -1.921 -25.412 1.00 93.38 84 GLU A O 1
ATOM 639 N N . ASN A 1 85 ? 10.528 -1.487 -25.058 1.00 79.00 85 ASN A N 1
ATOM 640 C CA . ASN A 1 85 ? 10.012 -1.975 -26.345 1.00 79.00 85 ASN A CA 1
ATOM 641 C C . ASN A 1 85 ? 9.575 -0.836 -27.278 1.00 79.00 85 ASN A C 1
ATOM 643 O O . ASN A 1 85 ? 9.629 -1.055 -28.512 1.00 79.00 85 ASN A O 1
#

pLDDT: mean 84.01, std 18.51, range [45.66, 98.81]

Sequence (85 aa):
MKKTVIFLLLALLCLCGCGEQSGQKEKQSKKATKEVFAMDTYMTITTYGEKAEAAATKAVSEIERLDNLLSTGKDESEIAILNEN